Protein AF-A0A401QEN9-F1 (afdb_monomer_lite)

Secondary structure (DSSP, 8-state):
------EE-TTSS-EE--S---S-EEEEEEEEEETTEEEEEEEEE--PPSSPP---S-SSPPP-TT---------

Radius of gyration: 19.86 Å; chains: 1; bounding box: 49×36×52 Å

Foldseek 3Di:
DDDQDWDADPVNPDIHHDPPDPAWDQFDWDWDDDPPDIDIDTDTGHDDPPPDDDDDPDPDDDDPPPDDDDDDDDD

InterPro domains:
  IPR026307 Transmembrane protein 132 [PTHR13388] (5-74)
  IPR031437 Transmembrane protein family 132, fourth domain [PF16070] (4-50)

Sequence (75 aa):
MQAVVVKVSKGCDYVYVDGKETGGRQSIRVDLAYERLSATLHLAAWVPKLPLRVELSDSQLSQVKGWRVPIQSED

pLDDT: mean 81.91, std 10.17, range [42.88, 96.75]

Organism: Scyliorhinus torazame (NCBI:txid75743)

Structure (mmCIF, N/CA/C/O backbone):
data_AF-A0A401QEN9-F1
#
_entry.id   AF-A0A401QEN9-F1
#
loop_
_atom_site.group_PDB
_atom_site.id
_atom_site.type_symbol
_atom_site.label_atom_id
_atom_site.label_alt_id
_atom_site.label_comp_id
_atom_site.label_asym_id
_atom_site.label_entity_id
_atom_site.label_seq_id
_atom_site.pdbx_PDB_ins_code
_atom_site.Cartn_x
_atom_site.Cartn_y
_atom_site.Cartn_z
_atom_site.occupancy
_atom_site.B_iso_or_equiv
_atom_site.auth_seq_id
_atom_site.auth_comp_id
_atom_site.auth_asym_id
_atom_site.auth_atom_id
_atom_site.pdbx_PDB_model_num
ATOM 1 N N . MET A 1 1 ? 6.274 -19.823 4.312 1.00 42.88 1 MET A N 1
ATOM 2 C CA . MET A 1 1 ? 5.309 -18.825 3.802 1.00 42.88 1 MET A CA 1
ATOM 3 C C . MET A 1 1 ? 5.499 -17.560 4.625 1.00 42.88 1 MET A C 1
ATOM 5 O O . MET A 1 1 ? 5.262 -17.604 5.823 1.00 42.88 1 MET A O 1
ATOM 9 N N . GLN A 1 2 ? 6.057 -16.500 4.039 1.00 49.81 2 GLN A N 1
ATOM 10 C CA . GLN A 1 2 ? 6.365 -15.256 4.754 1.00 49.81 2 GLN A CA 1
ATOM 11 C C . GLN A 1 2 ? 5.113 -14.370 4.761 1.00 49.81 2 GLN A C 1
ATOM 13 O O . GLN A 1 2 ? 4.434 -14.259 3.741 1.00 49.81 2 GLN A O 1
ATOM 18 N N . ALA A 1 3 ? 4.747 -13.821 5.919 1.00 54.78 3 ALA A N 1
ATOM 19 C CA . ALA A 1 3 ? 3.547 -13.004 6.046 1.00 54.78 3 ALA A CA 1
ATOM 20 C C . ALA A 1 3 ? 3.735 -11.658 5.327 1.00 54.78 3 ALA A C 1
ATOM 22 O O . ALA A 1 3 ? 4.749 -10.991 5.511 1.00 54.78 3 ALA A O 1
ATOM 23 N N . VAL A 1 4 ? 2.742 -11.259 4.529 1.00 65.31 4 VAL A N 1
ATOM 24 C CA . VAL A 1 4 ? 2.637 -9.905 3.968 1.00 65.31 4 VAL A CA 1
ATOM 25 C C . VAL A 1 4 ? 2.312 -8.963 5.127 1.00 65.31 4 VAL A C 1
ATOM 27 O O . VAL A 1 4 ? 1.226 -9.059 5.705 1.00 65.31 4 VAL A O 1
ATOM 30 N N . VAL A 1 5 ? 3.264 -8.108 5.505 1.00 67.56 5 VAL A N 1
ATOM 31 C CA . VAL A 1 5 ? 3.110 -7.159 6.614 1.00 67.56 5 VAL A CA 1
ATOM 32 C C . VAL A 1 5 ? 2.645 -5.829 6.047 1.00 67.56 5 VAL A C 1
ATOM 34 O O . VAL A 1 5 ? 3.440 -5.069 5.508 1.00 67.56 5 VAL A O 1
ATOM 37 N N . VAL A 1 6 ? 1.353 -5.543 6.180 1.00 77.88 6 VAL A N 1
ATOM 38 C CA . VAL A 1 6 ? 0.827 -4.219 5.850 1.00 77.88 6 VAL A CA 1
ATOM 39 C C . VAL A 1 6 ? 1.213 -3.246 6.962 1.00 77.88 6 VAL A C 1
ATOM 41 O O . VAL A 1 6 ? 1.114 -3.577 8.145 1.00 77.88 6 VAL A O 1
ATOM 44 N N . LYS A 1 7 ? 1.681 -2.058 6.591 1.00 86.50 7 LYS A N 1
ATOM 45 C CA . LYS A 1 7 ? 2.127 -1.028 7.529 1.00 86.50 7 LYS A CA 1
ATOM 46 C C . LYS A 1 7 ? 1.009 -0.050 7.840 1.00 86.50 7 LYS A C 1
ATOM 48 O O . LYS A 1 7 ? 0.127 0.181 7.018 1.00 86.50 7 LYS A O 1
ATOM 53 N N . VAL A 1 8 ? 1.088 0.554 9.020 1.00 87.12 8 VAL A N 1
ATOM 54 C CA . VAL A 1 8 ? 0.129 1.552 9.503 1.00 87.12 8 VAL A CA 1
ATOM 55 C C . VAL A 1 8 ? 0.875 2.856 9.774 1.00 87.12 8 VAL A C 1
ATOM 57 O O . VAL A 1 8 ? 2.036 2.844 10.196 1.00 87.12 8 VAL A O 1
ATOM 60 N N . SER A 1 9 ? 0.250 3.992 9.473 1.00 91.38 9 SER A N 1
ATOM 61 C CA . SER A 1 9 ? 0.792 5.307 9.815 1.00 91.38 9 SER A CA 1
ATOM 62 C C . SER A 1 9 ? 0.872 5.484 11.334 1.00 91.38 9 SER A C 1
ATOM 64 O O . SER A 1 9 ? 0.147 4.854 12.100 1.00 91.38 9 SER A O 1
ATOM 66 N N . LYS A 1 10 ? 1.722 6.407 11.795 1.00 91.62 10 LYS A N 1
ATOM 67 C CA . LYS A 1 10 ? 1.804 6.749 13.224 1.00 91.62 10 LYS A CA 1
ATOM 68 C C . LYS A 1 10 ? 0.469 7.272 13.785 1.00 91.62 10 LYS A C 1
ATOM 70 O O . LYS A 1 10 ? 0.211 7.101 14.969 1.00 91.62 10 LYS A O 1
ATOM 75 N N . GLY A 1 11 ? -0.346 7.918 12.946 1.00 91.25 11 GLY A N 1
ATOM 76 C CA . GLY A 1 11 ? -1.668 8.441 13.303 1.00 91.25 11 GLY A CA 1
ATOM 77 C C . GLY A 1 11 ? -2.804 7.416 13.235 1.00 91.25 11 GLY A C 1
ATOM 78 O O . GLY A 1 11 ? -3.935 7.778 13.538 1.00 91.25 11 GLY A O 1
ATOM 79 N N . CYS A 1 12 ? -2.529 6.163 12.848 1.00 87.75 12 CYS A N 1
ATOM 80 C CA . CYS A 1 12 ? -3.535 5.107 12.658 1.00 87.75 12 CYS A CA 1
ATOM 81 C C . CYS A 1 12 ? -4.641 5.447 11.637 1.00 87.75 12 CYS A C 1
ATOM 83 O O . CYS A 1 12 ? -5.724 4.871 11.677 1.00 87.75 12 CYS A O 1
ATOM 85 N N . ASP A 1 13 ? -4.362 6.362 10.713 1.00 87.44 13 ASP A N 1
ATOM 86 C CA . ASP A 1 13 ? -5.292 6.888 9.708 1.00 87.44 13 ASP A CA 1
ATOM 87 C C . ASP A 1 13 ? -5.014 6.380 8.283 1.00 87.44 13 ASP A C 1
ATOM 89 O O . ASP A 1 13 ? -5.886 6.461 7.420 1.00 87.44 13 ASP A O 1
ATOM 93 N N . TYR A 1 14 ? -3.838 5.792 8.039 1.00 88.56 14 TYR A N 1
ATOM 94 C CA . TYR A 1 14 ? -3.481 5.184 6.758 1.00 88.56 14 TYR A CA 1
ATOM 95 C C . TYR A 1 14 ? -2.873 3.801 6.935 1.00 88.56 14 TYR A C 1
ATOM 97 O O . TYR A 1 14 ? -2.117 3.531 7.871 1.00 88.56 14 TYR A O 1
ATOM 105 N N . VAL A 1 15 ? -3.150 2.948 5.955 1.00 87.75 15 VAL A N 1
ATOM 106 C CA . VAL A 1 15 ? -2.594 1.607 5.819 1.00 87.75 15 VAL A CA 1
ATOM 107 C C . VAL A 1 15 ? -1.911 1.527 4.453 1.00 87.75 15 VAL A C 1
ATOM 109 O O . VAL A 1 15 ? -2.496 1.946 3.455 1.00 87.75 15 VAL A O 1
ATOM 112 N N . TYR A 1 16 ? -0.671 1.043 4.393 1.00 87.56 16 TYR A N 1
ATOM 113 C CA . TYR A 1 16 ? 0.140 1.062 3.171 1.00 87.56 16 TYR A CA 1
ATOM 114 C C . TYR A 1 16 ? 1.105 -0.127 3.077 1.00 87.56 16 TYR A C 1
ATOM 116 O O . TYR A 1 16 ? 1.412 -0.790 4.067 1.00 87.56 16 TYR A O 1
ATOM 124 N N . VAL A 1 17 ? 1.581 -0.383 1.862 1.00 83.69 17 VAL A N 1
ATOM 125 C CA 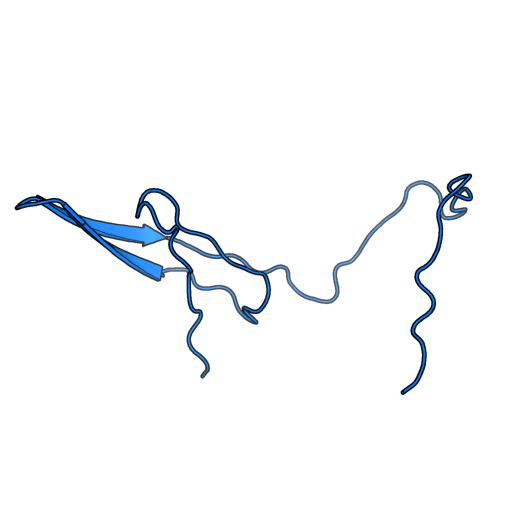. VAL A 1 17 ? 2.624 -1.370 1.532 1.00 83.69 17 VAL A CA 1
ATOM 126 C C . VAL A 1 17 ? 3.910 -0.633 1.158 1.00 83.69 17 VAL A C 1
ATOM 128 O O . VAL A 1 17 ? 3.835 0.485 0.642 1.00 83.69 17 VAL A O 1
ATOM 131 N N . ASP A 1 18 ? 5.081 -1.205 1.448 1.00 81.94 18 ASP A N 1
ATOM 132 C CA . ASP A 1 18 ? 6.379 -0.543 1.197 1.00 81.94 18 ASP A CA 1
ATOM 133 C C . ASP A 1 18 ? 7.181 -1.130 0.030 1.00 81.94 18 ASP A C 1
ATOM 135 O O . ASP A 1 18 ? 8.284 -0.658 -0.251 1.00 81.94 18 ASP A O 1
ATOM 139 N N . GLY A 1 19 ? 6.639 -2.138 -0.654 1.00 78.19 19 GLY A N 1
ATOM 140 C CA . GLY A 1 19 ? 7.262 -2.768 -1.813 1.00 78.19 19 GLY A CA 1
ATOM 141 C C . GLY A 1 19 ? 8.238 -3.891 -1.464 1.00 78.19 19 GLY A C 1
ATOM 142 O O . GLY A 1 19 ? 8.869 -4.434 -2.370 1.00 78.19 19 GLY A O 1
ATOM 143 N N . LYS A 1 20 ? 8.374 -4.270 -0.186 1.00 78.81 20 LYS A N 1
ATOM 144 C CA . LYS A 1 20 ? 9.133 -5.467 0.227 1.00 78.81 20 LYS A CA 1
ATOM 145 C C . LYS A 1 20 ? 8.287 -6.741 0.187 1.00 78.81 20 LYS A C 1
ATOM 147 O O . LYS A 1 20 ? 8.800 -7.835 0.419 1.00 78.81 20 LYS A O 1
ATOM 152 N N . GLU A 1 21 ? 6.992 -6.617 -0.081 1.00 78.06 21 GLU A N 1
ATOM 153 C CA . GLU A 1 21 ? 6.049 -7.723 -0.136 1.00 78.06 21 GLU A CA 1
ATOM 154 C C . GLU A 1 21 ? 6.187 -8.497 -1.457 1.00 78.06 21 GLU A C 1
ATOM 156 O O . GLU A 1 21 ? 6.062 -7.952 -2.550 1.00 78.06 21 GLU A O 1
ATOM 161 N N . THR A 1 22 ? 6.430 -9.805 -1.367 1.00 73.38 22 THR A N 1
ATOM 162 C CA . THR A 1 22 ? 6.743 -10.662 -2.526 1.00 73.38 22 THR A CA 1
ATOM 163 C C . THR A 1 22 ? 5.519 -11.319 -3.168 1.00 73.38 22 THR A C 1
ATOM 165 O O . THR A 1 22 ? 5.650 -12.049 -4.150 1.00 73.38 22 THR A O 1
ATOM 168 N N . GLY A 1 23 ? 4.320 -11.087 -2.628 1.00 79.19 23 GLY A N 1
ATOM 169 C CA . GLY A 1 23 ? 3.097 -11.765 -3.048 1.00 79.19 23 GLY A CA 1
ATOM 170 C C . GLY A 1 23 ? 1.835 -10.950 -2.786 1.00 79.19 23 GLY A C 1
ATOM 171 O O . GLY A 1 23 ? 1.770 -10.154 -1.852 1.00 79.19 23 GLY A O 1
ATOM 172 N N . GLY A 1 24 ? 0.821 -11.172 -3.623 1.00 80.19 24 GLY A N 1
ATOM 173 C CA . GLY A 1 24 ? -0.514 -10.607 -3.446 1.00 80.19 24 GLY A CA 1
ATOM 174 C C . GLY A 1 24 ? -1.327 -11.416 -2.439 1.00 80.19 24 GLY A C 1
ATOM 175 O O . GLY A 1 24 ? -1.029 -12.579 -2.157 1.00 80.19 24 GLY A O 1
ATOM 176 N N . ARG A 1 25 ? -2.386 -10.814 -1.900 1.00 84.12 25 ARG A N 1
ATOM 177 C CA . ARG A 1 25 ? -3.294 -11.470 -0.957 1.00 84.12 25 ARG A CA 1
ATOM 178 C C . ARG A 1 25 ? -4.698 -10.895 -1.094 1.00 84.12 25 ARG A C 1
ATOM 180 O O . ARG A 1 25 ? -4.892 -9.700 -0.928 1.00 84.12 25 ARG A O 1
ATOM 187 N N . GLN A 1 26 ? -5.677 -11.758 -1.359 1.00 80.00 26 GLN A N 1
ATOM 188 C CA . GLN A 1 26 ? -7.068 -11.352 -1.613 1.00 80.00 26 GLN A CA 1
ATOM 189 C C . GLN A 1 26 ? -7.880 -11.040 -0.347 1.00 80.00 26 GLN A C 1
ATOM 191 O O . GLN A 1 26 ? -8.947 -10.449 -0.446 1.00 80.00 26 GLN A O 1
ATOM 196 N N . SER A 1 27 ? -7.402 -11.436 0.836 1.00 84.56 27 SER A N 1
ATOM 197 C CA . SER A 1 27 ? -8.074 -11.146 2.107 1.00 84.56 27 SER A CA 1
ATOM 198 C C . SER A 1 27 ? -7.051 -10.862 3.200 1.00 84.56 27 SER A C 1
ATOM 200 O O . SER A 1 27 ? -6.561 -11.754 3.901 1.00 84.56 27 SER A O 1
ATOM 202 N N . ILE A 1 28 ? -6.676 -9.594 3.290 1.00 86.12 28 ILE A N 1
ATOM 203 C CA . ILE A 1 28 ? -5.903 -9.019 4.383 1.00 86.12 28 ILE A CA 1
ATOM 204 C C . ILE A 1 28 ? -6.904 -8.453 5.380 1.00 86.12 28 ILE A C 1
ATOM 206 O O . ILE A 1 28 ? -7.691 -7.575 5.043 1.00 86.12 28 ILE A O 1
ATOM 210 N N . ARG A 1 29 ? -6.870 -8.976 6.603 1.00 88.31 29 ARG A N 1
ATOM 211 C CA . ARG A 1 29 ? -7.672 -8.476 7.714 1.00 88.31 29 ARG A CA 1
ATOM 212 C C . ARG A 1 29 ? -6.968 -7.282 8.355 1.00 88.31 29 ARG A C 1
ATOM 214 O O . ARG A 1 29 ? -5.803 -7.400 8.727 1.00 88.31 29 ARG A O 1
ATOM 221 N N . VAL A 1 30 ? -7.686 -6.178 8.506 1.00 88.38 30 VAL A N 1
ATOM 222 C CA . VAL A 1 30 ? -7.272 -5.001 9.272 1.00 88.38 30 VAL A CA 1
ATOM 223 C C . VAL A 1 30 ? -8.305 -4.784 10.366 1.00 88.38 30 VAL A C 1
ATOM 225 O O . VAL A 1 30 ? -9.477 -4.564 10.074 1.00 88.38 30 VAL A O 1
ATOM 228 N N . ASP A 1 31 ? -7.876 -4.859 11.619 1.00 91.31 31 ASP A N 1
ATOM 229 C CA . ASP A 1 31 ? -8.742 -4.593 12.762 1.00 91.31 31 ASP A CA 1
ATOM 230 C C . ASP A 1 31 ? -8.543 -3.141 13.209 1.00 91.31 31 ASP A C 1
ATOM 232 O O . ASP A 1 31 ? -7.425 -2.712 13.496 1.00 91.31 31 ASP A O 1
ATOM 236 N N . LEU A 1 32 ? -9.633 -2.376 13.221 1.00 89.50 32 LEU A N 1
ATOM 237 C CA . LEU A 1 32 ? -9.669 -0.983 13.646 1.00 89.50 32 LEU A CA 1
ATOM 238 C C . LEU A 1 32 ? -10.238 -0.908 15.060 1.00 89.50 32 LEU A C 1
ATOM 240 O O . LEU A 1 32 ? -11.272 -1.513 15.348 1.00 89.50 32 LEU A O 1
ATOM 244 N N . ALA A 1 33 ? -9.584 -0.130 15.916 1.00 92.00 33 ALA A N 1
ATOM 245 C CA . ALA A 1 33 ? -10.048 0.164 17.263 1.00 92.00 33 ALA A CA 1
ATOM 246 C C . ALA A 1 33 ? -9.926 1.667 17.532 1.00 92.00 33 ALA A C 1
ATOM 248 O O . ALA A 1 33 ? -8.862 2.253 17.328 1.00 92.00 33 ALA A O 1
ATOM 249 N N . TYR A 1 34 ? -11.014 2.282 17.991 1.00 91.38 34 TYR A N 1
ATOM 250 C CA . TYR A 1 34 ? -11.050 3.676 18.420 1.00 91.38 34 TYR A CA 1
ATOM 251 C C . TYR A 1 34 ? -11.981 3.811 19.622 1.00 91.38 34 TYR A C 1
ATOM 253 O O . TYR A 1 34 ? -13.194 3.630 19.500 1.00 91.38 34 TYR A O 1
ATOM 261 N N . GLU A 1 35 ? -11.419 4.109 20.793 1.00 93.88 35 GLU A N 1
ATOM 262 C CA . GLU A 1 35 ? -12.147 4.087 22.066 1.00 93.88 35 GLU A CA 1
ATOM 263 C C . GLU A 1 35 ? -12.887 2.747 22.263 1.00 93.88 35 GLU A C 1
ATOM 265 O O . GLU A 1 35 ? -12.263 1.694 22.380 1.00 93.88 35 GLU A O 1
ATOM 270 N N . ARG A 1 36 ? -14.226 2.768 22.273 1.00 96.75 36 ARG A N 1
ATOM 271 C CA . ARG A 1 36 ? -15.085 1.576 22.396 1.00 96.75 36 ARG A CA 1
ATOM 272 C C . ARG A 1 36 ? -15.578 1.038 21.052 1.00 96.75 36 ARG A C 1
ATOM 274 O O . ARG A 1 36 ? -16.324 0.063 21.029 1.00 96.75 36 ARG A O 1
ATOM 281 N N . LEU A 1 37 ? -15.226 1.697 19.953 1.00 95.88 37 LEU A N 1
ATOM 282 C CA . LEU A 1 37 ? -15.613 1.299 18.608 1.00 95.88 37 LEU A CA 1
ATOM 283 C C . LEU A 1 37 ? -14.574 0.330 18.058 1.00 95.88 37 LEU A C 1
ATOM 285 O O . LEU A 1 37 ? -13.371 0.586 18.122 1.00 95.88 37 LEU A O 1
ATOM 289 N N . SER A 1 38 ? -15.049 -0.769 17.485 1.00 95.50 38 SER A N 1
ATOM 290 C CA . SER A 1 38 ? -14.217 -1.719 16.765 1.00 95.50 38 SER A CA 1
ATOM 291 C C . SER A 1 38 ? -14.855 -2.087 15.435 1.00 95.50 38 SER A C 1
ATOM 293 O O . SER A 1 38 ? -16.078 -2.125 15.291 1.00 95.50 38 SER A O 1
ATOM 295 N N . ALA A 1 39 ? -14.010 -2.336 14.444 1.00 94.81 39 ALA A N 1
ATOM 296 C CA . ALA A 1 39 ? -14.426 -2.811 13.137 1.00 94.81 39 ALA A CA 1
ATOM 297 C C . ALA A 1 39 ? -13.332 -3.692 12.537 1.00 94.81 39 ALA A C 1
ATOM 299 O O . ALA A 1 39 ? -12.155 -3.553 12.861 1.00 94.81 39 ALA A O 1
ATOM 300 N N . THR A 1 40 ? -13.717 -4.574 11.622 1.00 93.88 40 THR A N 1
ATOM 301 C CA . THR A 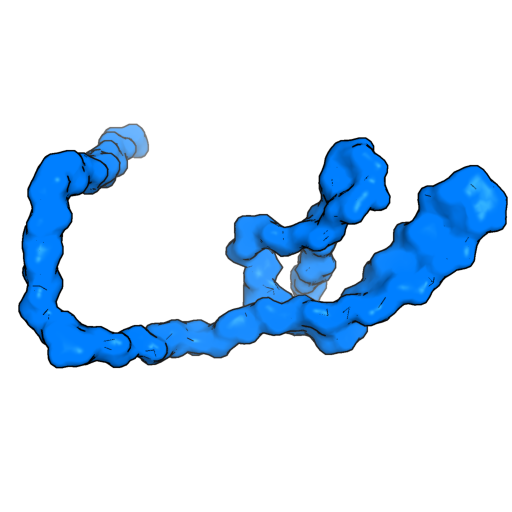1 40 ? -12.774 -5.336 10.803 1.00 93.88 40 THR A CA 1
ATOM 302 C C . THR A 1 40 ? -12.986 -4.955 9.346 1.00 93.88 40 THR A C 1
ATOM 304 O O . THR A 1 40 ? -14.110 -4.981 8.847 1.00 93.88 40 THR A O 1
ATOM 307 N N . LEU A 1 41 ? -11.896 -4.640 8.656 1.00 89.62 41 LEU A N 1
ATOM 308 C CA . LEU A 1 41 ? -11.865 -4.371 7.228 1.00 89.62 41 LEU A CA 1
ATOM 309 C C . LEU A 1 41 ? -11.087 -5.478 6.516 1.00 89.62 41 LEU A C 1
ATOM 311 O O . LEU A 1 41 ? -9.996 -5.861 6.939 1.00 89.62 41 LEU A O 1
ATOM 315 N N . HIS A 1 42 ? -11.642 -5.979 5.417 1.00 90.44 42 HIS A N 1
ATOM 316 C CA . HIS A 1 42 ? -10.952 -6.904 4.527 1.00 90.44 42 HIS A CA 1
ATOM 317 C C . HIS A 1 42 ? -10.484 -6.160 3.282 1.00 90.44 42 HIS A C 1
ATOM 319 O O . HIS A 1 42 ? -11.281 -5.527 2.594 1.00 90.44 42 HIS A O 1
ATOM 325 N N . LEU A 1 43 ? -9.189 -6.249 2.997 1.00 86.06 43 LEU A N 1
ATOM 326 C CA . LEU A 1 43 ? -8.544 -5.608 1.857 1.00 86.06 43 LEU A CA 1
ATOM 327 C C . LEU A 1 43 ? -7.890 -6.649 0.952 1.00 86.06 43 LEU A C 1
ATOM 329 O O . LEU A 1 43 ? -7.447 -7.702 1.411 1.00 86.06 43 LEU A O 1
ATOM 333 N N . ALA A 1 44 ? -7.777 -6.323 -0.330 1.00 86.56 44 ALA A N 1
ATOM 334 C CA . ALA A 1 44 ? -6.977 -7.085 -1.275 1.00 86.56 44 ALA A CA 1
ATOM 335 C C . ALA A 1 44 ? -5.712 -6.293 -1.623 1.00 86.56 44 ALA A C 1
ATOM 337 O O . ALA A 1 44 ? -5.800 -5.143 -2.050 1.00 86.56 44 ALA A O 1
ATOM 338 N N . ALA A 1 45 ? -4.546 -6.918 -1.466 1.00 84.38 45 ALA A N 1
ATOM 339 C CA . ALA A 1 45 ? -3.293 -6.411 -2.013 1.00 84.38 45 ALA A CA 1
ATOM 340 C C . ALA A 1 45 ? -2.951 -7.177 -3.289 1.00 84.38 45 ALA A C 1
ATOM 342 O O . ALA A 1 45 ? -2.903 -8.412 -3.298 1.00 84.38 45 ALA A O 1
ATOM 343 N N . TRP A 1 46 ? -2.674 -6.438 -4.355 1.00 83.62 46 TRP A N 1
ATOM 344 C CA . TRP A 1 46 ? -2.270 -6.986 -5.641 1.00 83.62 46 TRP A CA 1
ATOM 345 C C . TRP A 1 46 ? -0.783 -6.732 -5.839 1.00 83.62 46 TRP A C 1
ATOM 347 O O . TRP A 1 46 ? -0.309 -5.624 -5.602 1.00 83.62 46 TRP A O 1
ATOM 357 N N . VAL A 1 47 ? -0.059 -7.752 -6.290 1.00 81.81 47 VAL A N 1
ATOM 358 C CA . VAL A 1 47 ? 1.314 -7.585 -6.773 1.00 81.81 47 VAL A CA 1
ATOM 359 C C . VAL A 1 47 ? 1.326 -7.748 -8.286 1.00 81.81 47 VAL A C 1
ATOM 361 O O . VAL A 1 47 ? 0.574 -8.578 -8.814 1.00 81.81 47 VAL A O 1
ATOM 364 N N . PRO A 1 48 ? 2.160 -6.985 -9.006 1.00 82.50 48 PRO A N 1
ATOM 365 C CA . PRO A 1 48 ? 2.345 -7.217 -10.425 1.00 82.50 48 PRO A CA 1
ATOM 366 C C . PRO A 1 48 ? 2.961 -8.599 -10.652 1.00 82.50 48 PRO A C 1
ATOM 368 O O . PRO A 1 48 ? 3.816 -9.060 -9.894 1.00 82.50 48 PRO A O 1
ATOM 371 N N . LYS A 1 49 ? 2.561 -9.257 -11.740 1.00 82.06 49 LYS A N 1
ATOM 372 C CA . LYS A 1 49 ? 3.252 -10.460 -12.201 1.00 82.06 49 LYS A CA 1
ATOM 373 C C . LYS A 1 49 ? 4.584 -10.042 -12.824 1.00 82.06 49 LYS A C 1
ATOM 375 O O . LYS A 1 49 ? 4.594 -9.279 -13.786 1.00 82.06 49 LYS A O 1
ATOM 380 N N . LEU A 1 50 ? 5.689 -10.543 -12.276 1.00 84.62 50 LEU A N 1
ATOM 381 C CA . LEU A 1 50 ? 7.032 -10.287 -12.794 1.00 84.62 50 LEU A CA 1
ATOM 382 C C . LEU A 1 50 ? 7.481 -11.389 -13.775 1.00 84.62 50 LEU A C 1
ATOM 384 O O . LEU A 1 50 ? 7.095 -12.549 -13.598 1.00 84.62 50 LEU A O 1
ATOM 388 N N . PRO A 1 51 ? 8.302 -11.051 -14.789 1.00 88.56 51 PRO A N 1
ATOM 389 C CA . PRO A 1 51 ? 8.762 -9.700 -15.122 1.00 88.56 51 PRO A CA 1
ATOM 390 C C . PRO A 1 51 ? 7.647 -8.859 -15.765 1.00 88.56 51 PRO A C 1
ATOM 392 O O . PRO A 1 51 ? 6.833 -9.372 -16.534 1.00 88.56 51 PRO A O 1
ATOM 395 N N . LEU A 1 52 ? 7.617 -7.561 -15.459 1.00 83.75 52 LEU A N 1
ATOM 396 C CA . LEU A 1 52 ? 6.728 -6.621 -16.141 1.00 83.75 52 LEU A CA 1
ATOM 397 C C . LEU A 1 52 ? 7.144 -6.513 -17.614 1.00 83.75 52 LEU A C 1
ATOM 399 O O . LEU A 1 52 ? 8.317 -6.291 -17.911 1.00 83.75 52 LEU A O 1
ATOM 403 N N . ARG A 1 53 ? 6.187 -6.653 -18.537 1.00 85.38 53 ARG A N 1
ATOM 404 C CA . ARG A 1 53 ? 6.395 -6.282 -19.941 1.00 85.38 53 ARG A CA 1
ATOM 405 C C . ARG A 1 53 ? 6.095 -4.799 -20.082 1.00 85.38 53 ARG A C 1
ATOM 407 O O . ARG A 1 53 ? 4.971 -4.379 -19.828 1.00 85.38 53 ARG A O 1
ATOM 414 N N . VAL A 1 54 ? 7.108 -4.028 -20.451 1.00 83.06 54 VAL A N 1
ATOM 415 C CA . VAL A 1 54 ? 6.977 -2.600 -20.731 1.00 83.06 54 VAL A CA 1
ATOM 416 C C . VAL A 1 54 ? 7.124 -2.424 -22.234 1.00 83.06 54 VAL A C 1
ATOM 418 O O . VAL A 1 54 ? 8.138 -2.820 -22.803 1.00 83.06 54 VAL A O 1
ATOM 421 N N . GLU A 1 55 ? 6.104 -1.861 -22.869 1.00 85.00 55 GLU A N 1
ATOM 422 C CA . GLU A 1 55 ? 6.125 -1.501 -24.284 1.00 85.00 55 GLU A CA 1
ATOM 423 C C . GLU A 1 55 ? 6.299 0.014 -24.384 1.00 85.00 55 GLU A C 1
ATOM 425 O O . GLU A 1 55 ? 5.591 0.775 -23.724 1.00 85.00 55 GLU A O 1
ATOM 430 N N . LEU A 1 56 ? 7.275 0.451 -25.176 1.00 82.31 56 LEU A N 1
ATOM 431 C CA . LEU A 1 56 ? 7.550 1.862 -25.422 1.00 82.31 56 LEU A CA 1
ATOM 432 C C . LEU A 1 56 ? 7.216 2.174 -26.876 1.00 82.31 56 LEU A C 1
ATOM 434 O 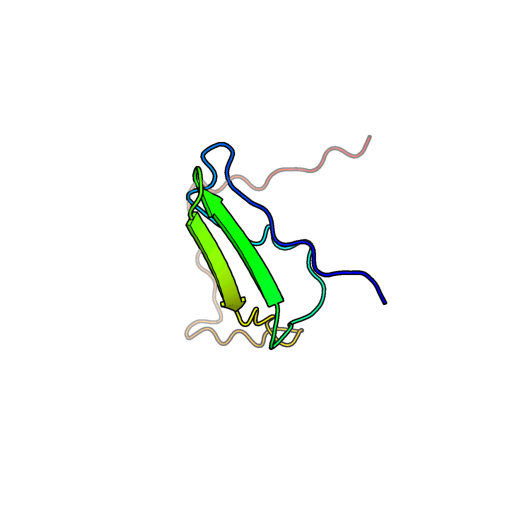O . LEU A 1 56 ? 7.559 1.403 -27.770 1.00 82.31 56 LEU A O 1
ATOM 438 N N . SER A 1 57 ? 6.563 3.312 -27.112 1.00 81.88 57 SER A N 1
ATOM 439 C CA . SER A 1 57 ? 6.254 3.780 -28.467 1.00 81.88 57 SER A CA 1
ATOM 440 C C . SER A 1 57 ? 7.511 4.134 -29.263 1.00 81.88 57 SER A C 1
ATOM 442 O O . SER A 1 57 ? 7.520 3.996 -30.481 1.00 81.88 57 SER A O 1
ATOM 444 N N . ASP A 1 58 ? 8.561 4.584 -28.573 1.00 82.69 58 ASP A N 1
ATOM 445 C CA . ASP A 1 58 ? 9.873 4.863 -29.143 1.00 82.69 58 ASP A CA 1
ATOM 446 C C . ASP A 1 58 ? 10.928 4.021 -28.417 1.00 82.69 58 ASP A C 1
ATOM 448 O O . ASP A 1 58 ? 11.075 4.097 -27.195 1.00 82.69 58 ASP A O 1
ATOM 452 N N . SER A 1 59 ? 11.652 3.192 -29.165 1.00 74.75 59 SER A N 1
ATOM 453 C CA . SER A 1 59 ? 12.774 2.410 -28.642 1.00 74.75 59 SER A CA 1
ATOM 454 C C . SER A 1 59 ? 14.060 3.235 -28.508 1.00 74.75 59 SER A C 1
ATOM 456 O O . S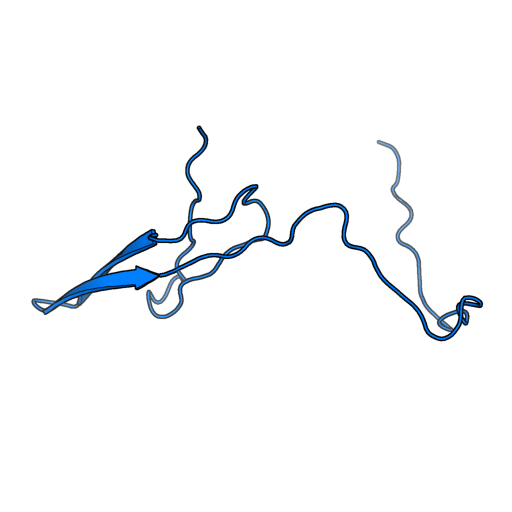ER A 1 59 ? 15.032 2.755 -27.926 1.00 74.75 59 SER A O 1
ATOM 458 N N . GLN A 1 60 ? 14.095 4.451 -29.061 1.00 78.44 60 GLN A N 1
ATOM 459 C CA . GLN A 1 60 ? 15.193 5.403 -28.924 1.00 78.44 60 GLN A CA 1
ATOM 460 C C . GLN A 1 60 ? 14.911 6.314 -27.727 1.00 78.44 60 GLN A C 1
ATOM 462 O O . GLN A 1 60 ? 14.198 7.312 -27.800 1.00 78.44 60 GLN A O 1
ATOM 467 N N . LEU A 1 61 ? 15.474 5.955 -26.576 1.00 72.88 61 LEU A N 1
ATOM 468 C CA . LEU A 1 61 ? 15.364 6.779 -25.378 1.00 72.88 61 LEU A CA 1
ATOM 469 C C . LEU A 1 61 ? 16.114 8.102 -25.581 1.00 72.88 61 LEU A C 1
ATOM 471 O O . LEU A 1 61 ? 17.300 8.120 -25.908 1.00 72.88 61 LEU A O 1
ATOM 475 N N . SER A 1 62 ? 15.436 9.220 -25.330 1.00 76.56 62 SER A N 1
ATOM 476 C CA . SER A 1 62 ? 16.085 10.530 -25.286 1.00 76.56 62 SER A CA 1
ATOM 477 C C . SER A 1 62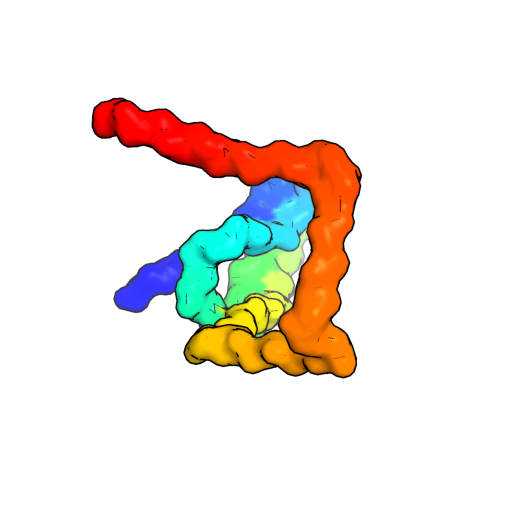 ? 16.901 10.679 -24.002 1.00 76.56 62 SER A C 1
ATOM 479 O O . SER A 1 62 ? 16.435 10.342 -22.912 1.00 76.56 62 SER A O 1
ATOM 481 N N . GLN A 1 63 ? 18.110 11.234 -24.105 1.00 76.69 63 GLN A N 1
ATOM 482 C CA . GLN A 1 63 ? 18.903 11.567 -22.925 1.00 76.69 63 GLN A CA 1
ATOM 483 C C . GLN A 1 63 ? 18.169 12.626 -22.089 1.00 76.69 63 GLN A C 1
ATOM 485 O O . GLN A 1 63 ? 17.912 13.737 -22.556 1.00 76.69 63 GLN A O 1
ATOM 490 N N . VAL A 1 64 ? 17.877 12.309 -20.826 1.00 81.69 64 VAL A N 1
ATOM 491 C CA . VAL A 1 64 ? 17.354 13.298 -19.878 1.00 81.69 64 VAL A CA 1
ATOM 492 C C . VAL A 1 64 ? 18.487 14.262 -19.531 1.00 81.69 64 VAL A C 1
ATOM 494 O O . VAL A 1 64 ? 19.415 13.933 -18.787 1.00 81.69 64 VAL A O 1
ATOM 497 N N . LYS A 1 65 ? 18.442 15.462 -20.112 1.00 84.88 65 LYS A N 1
ATOM 498 C CA . LYS A 1 65 ? 19.453 16.500 -19.894 1.00 84.88 65 LYS A CA 1
ATOM 499 C C . LYS A 1 65 ? 19.566 16.819 -18.400 1.00 84.88 65 LYS A C 1
ATOM 501 O O . LYS A 1 65 ? 18.584 17.181 -17.763 1.00 84.88 65 LYS A O 1
ATOM 506 N N . GLY A 1 66 ? 20.776 16.712 -17.852 1.00 82.88 66 GLY A N 1
ATOM 507 C CA . GLY A 1 66 ? 21.048 17.003 -16.440 1.00 82.88 66 GLY A CA 1
ATOM 508 C C . GLY A 1 66 ? 20.744 15.860 -15.467 1.00 82.88 66 GLY A C 1
ATOM 509 O O . GLY A 1 66 ? 20.931 16.045 -14.264 1.00 82.88 66 GLY A O 1
ATOM 510 N N . TRP A 1 67 ? 20.331 14.683 -15.950 1.00 85.00 67 TRP A N 1
ATOM 511 C CA . TRP A 1 67 ? 20.178 13.506 -15.098 1.00 85.00 67 TRP A CA 1
ATOM 512 C C . TRP A 1 67 ? 21.542 13.003 -14.616 1.00 85.00 67 TRP A C 1
ATOM 514 O O . TRP A 1 67 ? 22.411 12.665 -15.421 1.00 85.00 67 TRP A O 1
ATOM 524 N N . ARG A 1 68 ? 21.737 12.950 -13.295 1.00 80.88 68 ARG A N 1
ATOM 525 C CA . ARG A 1 68 ? 22.942 12.385 -12.675 1.00 80.88 68 ARG A CA 1
ATOM 526 C C . ARG A 1 68 ? 22.643 10.952 -12.255 1.00 80.88 68 ARG A C 1
ATOM 528 O O . ARG A 1 68 ? 21.796 10.733 -11.396 1.00 80.88 68 ARG A O 1
ATOM 535 N N . VAL A 1 69 ? 23.334 9.986 -12.856 1.00 76.62 69 VAL A N 1
ATOM 536 C CA . VAL A 1 69 ? 23.283 8.589 -12.408 1.00 76.62 69 VAL A CA 1
ATOM 537 C C . VAL A 1 69 ? 24.076 8.491 -11.099 1.00 76.62 69 VAL A C 1
ATOM 539 O O . VAL A 1 69 ? 25.243 8.890 -11.093 1.00 76.62 69 VAL A O 1
ATOM 542 N N . PRO A 1 70 ? 23.488 8.008 -9.989 1.00 79.88 70 PRO A N 1
ATOM 543 C CA . PRO A 1 70 ? 24.246 7.737 -8.775 1.00 79.88 70 PRO A CA 1
ATOM 544 C C . PRO A 1 70 ? 25.306 6.673 -9.071 1.00 79.88 70 PRO A C 1
ATOM 546 O O . PRO A 1 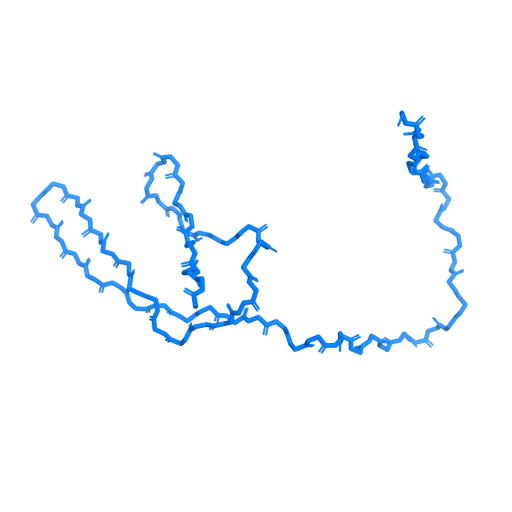70 ? 24.976 5.574 -9.511 1.00 79.88 70 PRO A O 1
ATOM 549 N N . ILE A 1 71 ? 26.575 7.009 -8.857 1.00 80.75 71 ILE A N 1
ATOM 550 C CA . ILE A 1 71 ? 27.679 6.055 -8.948 1.00 80.75 71 ILE A CA 1
ATOM 551 C C . ILE A 1 71 ? 27.693 5.322 -7.607 1.00 80.75 71 ILE A C 1
ATOM 553 O O . ILE A 1 71 ? 27.874 5.964 -6.573 1.00 80.75 71 ILE A O 1
ATOM 557 N N . GLN A 1 72 ? 27.435 4.014 -7.600 1.00 71.38 72 GLN A N 1
ATOM 558 C CA . GLN A 1 72 ? 27.670 3.215 -6.399 1.00 71.38 72 GLN A CA 1
ATOM 559 C C . GLN A 1 72 ? 29.184 3.166 -6.180 1.00 71.38 72 GLN A C 1
ATOM 561 O O . GLN A 1 72 ? 29.909 2.674 -7.041 1.00 71.38 72 GLN A O 1
ATOM 566 N N . SER A 1 73 ? 29.663 3.736 -5.076 1.00 69.81 73 SER A N 1
ATOM 567 C CA . SER A 1 73 ? 31.009 3.454 -4.588 1.00 69.81 73 SER A CA 1
ATOM 568 C C . SER A 1 73 ? 31.010 2.025 -4.055 1.00 69.81 73 SER A C 1
ATOM 570 O O . SER A 1 73 ? 30.192 1.695 -3.197 1.00 69.81 73 SER A O 1
ATOM 572 N N . GLU A 1 74 ? 31.867 1.171 -4.608 1.00 69.75 74 GLU A N 1
ATOM 573 C CA . GLU A 1 74 ? 32.194 -0.111 -3.987 1.00 69.75 74 GLU A CA 1
ATOM 574 C C . GLU A 1 74 ? 32.972 0.191 -2.696 1.00 69.75 74 GLU A C 1
ATOM 576 O O . GLU A 1 74 ? 34.032 0.818 -2.761 1.00 69.75 74 GLU A O 1
ATOM 581 N N . ASP A 1 75 ? 32.403 -0.192 -1.549 1.00 51.38 75 ASP A N 1
ATOM 582 C CA . ASP A 1 75 ? 33.092 -0.269 -0.252 1.00 51.38 75 ASP A CA 1
ATOM 583 C C . ASP A 1 75 ? 33.633 -1.692 -0.037 1.00 51.38 75 ASP A C 1
ATOM 585 O O . ASP A 1 75 ? 32.874 -2.658 -0.305 1.00 51.38 75 ASP A O 1
#